Protein AF-A0A936BXT1-F1 (afdb_monomer_lite)

Foldseek 3Di:
DPPPPPQDPVNVVVVVVVVVVVVVVVLVVVCVVVVDPDDDCVVPVVVVVVVVVVVVVVVVVVVVVVVVVVVVVVVVVVVVVVVVVVVVVVVVVVVVVVVVVVVVPDPPPPPPPVPPPPPPPVVVVVVPPPVDDPPDPPPDDDD

pLDDT: mean 80.23, std 18.7, range [43.59, 97.88]

Radius of gyration: 58.82 Å; chains: 1; bounding box: 149×27×146 Å

Sequence (143 aa):
MASNITLSAGVRANLLSLQNTAEMMSSVQQRLSTGKKVNSAVDNPVNFFTAAGLQARSGDLSTLLDSVSNSVQTIAAADKGISAITKLIESAKSTAKQAQTATEGTIAYAGSVTGGAIADDAAVAALTGNPDDPGRLGRRANG

Secondary structure (DSSP, 8-state):
--------HHHHHHHHHHHHHHHHHHHHHHHHHH--S--STTT-HHHHHHHHHHHHHHHHHHHHHHHHHHHHHHHHHHHHHHHHHHHHHHHHHHHHHHHHHHHHS-------------S-TTSSTTT---TT-TTSSS-SS--

Structure (mmCIF, N/CA/C/O backbone):
data_AF-A0A936BXT1-F1
#
_entry.id   AF-A0A936BXT1-F1
#
loop_
_atom_site.group_PDB
_atom_site.id
_atom_site.type_symbol
_atom_site.label_atom_id
_atom_site.label_alt_id
_atom_site.label_comp_id
_atom_site.label_asym_id
_atom_site.label_entity_id
_atom_site.label_seq_id
_atom_site.pdbx_PDB_ins_code
_atom_site.Cartn_x
_atom_site.Cartn_y
_atom_site.Cartn_z
_atom_site.occupancy
_atom_site.B_iso_or_equiv
_atom_site.auth_seq_id
_atom_site.auth_comp_id
_atom_site.auth_asym_id
_atom_site.auth_atom_id
_atom_site.pdbx_PDB_model_num
ATOM 1 N N . MET A 1 1 ? -58.030 -11.360 33.803 1.00 43.59 1 MET A N 1
ATOM 2 C CA . MET A 1 1 ? -57.170 -11.585 34.981 1.00 43.59 1 MET A CA 1
ATOM 3 C C . MET A 1 1 ? -55.724 -11.407 34.559 1.00 43.59 1 MET A C 1
ATOM 5 O O . MET A 1 1 ? -55.073 -12.365 34.174 1.00 43.59 1 MET A O 1
ATOM 9 N N . ALA A 1 2 ? -55.261 -10.158 34.525 1.00 47.69 2 ALA A N 1
ATOM 10 C CA . ALA A 1 2 ? -53.839 -9.870 34.427 1.00 47.69 2 ALA A CA 1
ATOM 11 C C . ALA A 1 2 ? -53.324 -9.924 35.861 1.00 47.69 2 ALA A C 1
ATOM 13 O O . ALA A 1 2 ? -53.661 -9.062 36.671 1.00 47.69 2 ALA A O 1
ATOM 14 N N . SER A 1 3 ? -52.621 -10.998 36.208 1.00 49.38 3 SER A N 1
ATOM 15 C CA . SER A 1 3 ? -51.902 -11.082 37.470 1.00 49.38 3 SER A CA 1
ATOM 16 C C . SER A 1 3 ? -50.965 -9.883 37.513 1.00 49.38 3 SER A C 1
ATOM 18 O O . SER A 1 3 ? -49.991 -9.840 36.765 1.00 49.38 3 SER A O 1
ATOM 20 N N . ASN A 1 4 ? -51.294 -8.880 38.329 1.00 52.97 4 ASN A N 1
ATOM 21 C CA . ASN A 1 4 ? -50.366 -7.819 38.675 1.00 52.97 4 ASN A CA 1
ATOM 22 C C . ASN A 1 4 ? -49.182 -8.518 39.327 1.00 52.97 4 ASN A C 1
ATOM 24 O O . ASN A 1 4 ? -49.231 -8.881 40.500 1.00 52.97 4 ASN A O 1
ATOM 28 N N . ILE A 1 5 ? -48.148 -8.783 38.534 1.00 60.09 5 ILE A N 1
ATOM 29 C CA . ILE A 1 5 ? -46.863 -9.243 39.021 1.00 60.09 5 ILE A CA 1
ATOM 30 C C . ILE A 1 5 ? -46.306 -8.059 39.818 1.00 60.09 5 ILE A C 1
ATOM 32 O O . ILE A 1 5 ? -45.563 -7.217 39.315 1.00 60.09 5 ILE A O 1
ATOM 36 N N . THR A 1 6 ? -46.723 -7.942 41.075 1.00 60.78 6 THR A N 1
ATOM 37 C CA . THR A 1 6 ? -46.143 -7.026 42.048 1.00 60.78 6 THR A CA 1
ATOM 38 C C . THR A 1 6 ? -44.809 -7.620 42.453 1.00 60.78 6 THR A C 1
ATOM 40 O O . THR A 1 6 ? -44.675 -8.245 43.505 1.00 60.78 6 THR A O 1
ATOM 43 N N . LEU A 1 7 ? -43.811 -7.477 41.577 1.00 64.62 7 LEU A N 1
ATOM 44 C CA . LEU A 1 7 ? -42.435 -7.773 41.933 1.00 64.62 7 LEU A CA 1
ATOM 45 C C . LEU A 1 7 ? -42.092 -6.900 43.145 1.00 64.62 7 LEU A C 1
ATOM 47 O O . LEU A 1 7 ? -42.061 -5.662 43.043 1.00 64.62 7 LEU A O 1
ATOM 51 N N . SER A 1 8 ? -41.845 -7.563 44.279 1.00 80.62 8 SER A N 1
ATOM 52 C CA . SER A 1 8 ? -41.260 -6.953 45.472 1.00 80.62 8 SER A CA 1
ATOM 53 C C . SER A 1 8 ? -40.102 -6.048 45.046 1.00 80.62 8 SER A C 1
ATOM 55 O O . SER A 1 8 ? -39.342 -6.396 44.137 1.00 80.62 8 SER A O 1
ATOM 57 N N . ALA A 1 9 ? -39.980 -4.869 45.662 1.00 78.69 9 ALA A N 1
ATOM 58 C CA . ALA A 1 9 ? -38.970 -3.877 45.292 1.00 78.69 9 ALA A CA 1
ATOM 59 C C . ALA A 1 9 ? -37.551 -4.485 45.216 1.00 78.69 9 ALA A C 1
ATOM 61 O O . ALA A 1 9 ? -36.790 -4.156 44.307 1.00 78.69 9 ALA A O 1
ATOM 62 N N . GLY A 1 10 ? -37.241 -5.458 46.085 1.00 81.62 10 GLY A N 1
ATOM 63 C CA . GLY A 1 10 ? -35.971 -6.192 46.067 1.00 81.62 10 GLY A CA 1
ATOM 64 C C . GLY A 1 10 ? -35.787 -7.131 44.866 1.00 81.62 10 GLY A C 1
ATOM 65 O O . GLY A 1 10 ? -34.674 -7.278 44.368 1.00 81.62 10 GLY A O 1
ATOM 66 N N . VAL A 1 11 ? -36.856 -7.736 44.340 1.00 86.62 11 VAL A N 1
ATOM 67 C CA . VAL A 1 11 ? -36.775 -8.610 43.153 1.00 86.62 11 VAL A CA 1
ATOM 68 C C . VAL A 1 11 ? -36.561 -7.777 41.888 1.00 86.62 11 VAL A C 1
ATOM 70 O O . VAL A 1 11 ? -35.758 -8.158 41.043 1.00 86.62 11 VAL A O 1
ATOM 73 N N . ARG A 1 12 ? -37.195 -6.599 41.779 1.00 90.00 12 ARG A N 1
ATOM 74 C CA . ARG A 1 12 ? -36.964 -5.653 40.666 1.00 90.00 12 ARG A CA 1
ATOM 75 C C . ARG A 1 12 ? -35.534 -5.121 40.642 1.00 90.00 12 ARG A C 1
ATOM 77 O O . ARG A 1 12 ? -34.942 -5.057 39.572 1.00 90.00 12 ARG A O 1
ATOM 84 N N . ALA A 1 13 ? -34.981 -4.778 41.805 1.00 88.81 13 ALA A N 1
ATOM 85 C CA . ALA A 1 13 ? -33.595 -4.328 41.916 1.00 88.81 13 ALA A CA 1
ATOM 86 C C . ALA A 1 13 ? -32.604 -5.413 41.459 1.00 88.81 13 ALA A C 1
ATOM 88 O O . ALA A 1 13 ? -31.685 -5.131 40.691 1.00 88.81 13 ALA A O 1
ATOM 89 N N . ASN A 1 14 ? -32.838 -6.668 41.855 1.00 88.94 14 ASN A N 1
ATOM 90 C CA . ASN A 1 14 ? -32.037 -7.799 41.386 1.00 88.94 14 ASN A CA 1
ATOM 91 C C . ASN A 1 14 ? -32.183 -8.029 39.875 1.00 88.94 14 ASN A C 1
ATOM 93 O O . ASN A 1 14 ? -31.185 -8.210 39.184 1.00 88.94 14 ASN A O 1
ATOM 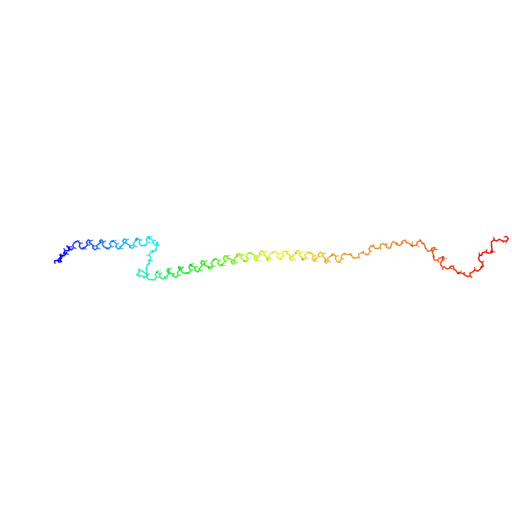97 N N . LEU A 1 15 ? -33.402 -7.963 39.335 1.00 92.50 15 LEU A N 1
ATOM 98 C CA . LEU A 1 15 ? -33.638 -8.124 37.898 1.00 92.50 15 LEU A CA 1
ATOM 99 C C . LEU A 1 15 ? -33.019 -7.000 37.063 1.00 92.50 15 LEU A C 1
ATOM 101 O O . LEU A 1 15 ? -32.533 -7.266 35.968 1.00 92.50 15 LEU A O 1
ATOM 105 N N . LEU A 1 16 ? -33.020 -5.762 37.562 1.00 92.88 16 LEU A N 1
ATOM 106 C CA . LEU A 1 16 ? -32.340 -4.640 36.913 1.00 92.88 16 LEU A CA 1
ATOM 107 C C . LEU A 1 16 ? -30.821 -4.857 36.902 1.00 92.88 16 LEU A C 1
ATOM 109 O O . LEU A 1 16 ? -30.177 -4.648 35.880 1.00 92.88 16 LEU A O 1
ATOM 113 N N . SER A 1 17 ? -30.255 -5.349 38.008 1.00 94.12 17 SER A N 1
ATOM 114 C CA . SER A 1 17 ? -28.832 -5.701 38.086 1.00 94.12 17 SER A CA 1
ATOM 115 C C . SER A 1 17 ? -28.453 -6.817 37.102 1.00 94.12 17 SER A C 1
ATOM 117 O O . SER A 1 17 ? -27.448 -6.715 36.395 1.00 94.12 17 SER A O 1
ATOM 119 N N . LEU A 1 18 ? -29.286 -7.858 36.994 1.00 95.06 18 LEU A N 1
ATOM 120 C CA . LEU A 1 18 ? -29.079 -8.950 36.038 1.00 95.06 18 LEU A CA 1
ATOM 121 C C . LEU A 1 18 ? -29.207 -8.483 34.584 1.00 95.06 18 LEU A C 1
ATOM 123 O O . LEU A 1 18 ? -28.409 -8.902 33.751 1.00 95.06 18 LEU A O 1
ATOM 127 N N . GLN A 1 19 ? -30.154 -7.592 34.281 1.00 94.25 19 GLN A N 1
ATOM 128 C CA . GLN A 1 19 ? -30.289 -6.994 32.947 1.00 94.25 19 GLN A CA 1
ATOM 129 C C . GLN A 1 19 ? -29.062 -6.152 32.583 1.00 94.25 19 GLN A C 1
ATOM 131 O O . GLN A 1 19 ? -28.450 -6.399 31.547 1.00 94.25 19 GLN A O 1
ATOM 136 N N . ASN A 1 20 ? -28.618 -5.265 33.478 1.00 95.50 20 ASN A N 1
ATOM 137 C CA . ASN A 1 20 ? -27.392 -4.486 33.279 1.00 95.50 20 ASN A CA 1
ATOM 138 C C . ASN A 1 20 ? -26.168 -5.399 33.080 1.00 95.50 20 ASN A C 1
ATOM 140 O O . ASN A 1 20 ? -25.307 -5.133 32.244 1.00 95.50 20 ASN A O 1
ATOM 144 N N . THR A 1 21 ? -26.091 -6.506 33.826 1.00 95.31 21 THR A N 1
ATOM 145 C CA . THR A 1 21 ? -25.015 -7.499 33.677 1.00 95.31 21 THR A CA 1
ATOM 146 C C . THR A 1 21 ? -25.075 -8.202 32.322 1.00 95.31 21 THR A C 1
ATOM 148 O O . THR A 1 21 ? -24.040 -8.362 31.677 1.00 95.31 21 THR A O 1
ATOM 151 N N . ALA A 1 22 ? -26.266 -8.582 31.855 1.00 94.88 22 ALA A N 1
ATOM 152 C CA . ALA A 1 22 ? -26.453 -9.195 30.543 1.00 94.88 22 ALA A CA 1
ATOM 153 C C . ALA A 1 22 ? -26.066 -8.238 29.399 1.00 94.88 22 ALA A C 1
ATOM 155 O O . ALA A 1 22 ? -25.397 -8.655 28.451 1.00 94.88 22 ALA A O 1
ATOM 156 N N . GLU A 1 23 ? -26.407 -6.951 29.508 1.00 94.31 23 GLU A N 1
ATOM 157 C CA . GLU A 1 23 ? -26.007 -5.914 28.549 1.00 94.31 23 GLU A CA 1
ATOM 158 C C . GLU A 1 23 ? -24.486 -5.705 28.529 1.00 94.31 23 GLU A C 1
ATOM 160 O O . GLU A 1 23 ? -23.869 -5.708 27.458 1.00 94.31 23 GLU A O 1
ATOM 165 N N . MET A 1 24 ? -23.851 -5.610 29.705 1.00 93.25 24 MET A N 1
ATOM 166 C CA . MET A 1 24 ? -22.389 -5.537 29.810 1.00 93.25 24 MET A CA 1
ATOM 167 C C . MET A 1 24 ? -21.719 -6.771 29.199 1.00 93.25 24 MET A C 1
ATOM 169 O O . MET A 1 24 ? -20.752 -6.642 28.446 1.00 93.25 24 MET A O 1
ATOM 173 N N . MET A 1 25 ? -22.251 -7.966 29.467 1.00 95.19 25 MET A N 1
ATOM 174 C CA . MET A 1 25 ? -21.733 -9.216 28.914 1.00 95.19 25 MET A CA 1
ATOM 175 C C . MET A 1 25 ? -21.873 -9.265 27.387 1.00 95.19 25 MET A C 1
ATOM 177 O O . MET A 1 25 ? -20.960 -9.732 26.706 1.00 95.19 25 MET A O 1
ATOM 181 N N . SER A 1 26 ? -22.980 -8.766 26.835 1.00 93.44 26 SER A N 1
ATOM 182 C CA . SER A 1 26 ? -23.184 -8.641 25.385 1.00 93.44 26 SER A CA 1
ATOM 183 C C . SER A 1 26 ? -22.158 -7.691 24.752 1.00 93.44 26 SER A C 1
ATOM 185 O O . SER A 1 26 ? -21.499 -8.043 23.773 1.00 93.44 26 SER A O 1
ATOM 187 N N . SER A 1 27 ? -21.919 -6.528 25.370 1.00 91.12 27 SER A N 1
ATOM 188 C CA . SER A 1 27 ? -20.912 -5.564 24.900 1.00 91.12 27 SER A CA 1
ATOM 189 C C . SER A 1 27 ? -19.491 -6.140 24.927 1.00 91.12 27 SER A C 1
ATOM 191 O O . SER A 1 27 ? -18.733 -5.984 23.966 1.00 91.12 27 SER A O 1
ATOM 193 N N . VAL A 1 28 ? -19.123 -6.855 25.996 1.00 92.25 28 VAL A N 1
ATOM 194 C CA . VAL A 1 28 ? -17.804 -7.499 26.109 1.00 92.25 28 VAL A CA 1
ATOM 195 C C . VAL A 1 28 ? -17.630 -8.593 25.058 1.00 92.25 28 VAL A C 1
ATOM 197 O O . VAL A 1 28 ? -16.596 -8.615 24.392 1.00 92.25 28 VAL A O 1
ATOM 200 N N . GLN A 1 29 ? -18.632 -9.453 24.851 1.00 93.44 29 GLN A N 1
ATOM 201 C CA . GLN A 1 29 ? -18.599 -10.468 23.790 1.00 93.44 29 GLN A CA 1
ATOM 202 C C . GLN A 1 29 ? -18.428 -9.829 22.410 1.00 93.44 29 GLN A C 1
ATOM 204 O O . GLN A 1 29 ? -17.597 -10.272 21.618 1.00 93.44 29 GLN A O 1
ATOM 209 N N . GLN A 1 30 ? -19.147 -8.738 22.150 1.00 92.50 30 GLN A N 1
ATOM 210 C CA . GLN A 1 30 ? -19.069 -8.014 20.889 1.00 92.50 30 GLN A CA 1
ATOM 211 C C . GLN A 1 30 ? -17.682 -7.381 20.668 1.00 92.50 30 GLN A C 1
ATOM 213 O O . GLN A 1 30 ? -17.158 -7.420 19.554 1.00 92.50 30 GLN A O 1
ATOM 218 N N . ARG A 1 31 ? -17.057 -6.832 21.718 1.00 91.62 31 ARG A N 1
ATOM 219 C CA . ARG A 1 31 ? -15.679 -6.307 21.661 1.00 91.62 31 ARG A CA 1
ATOM 220 C C . ARG A 1 31 ? -14.639 -7.410 21.495 1.00 91.62 31 ARG A C 1
ATOM 222 O O . ARG A 1 31 ? -13.672 -7.213 20.766 1.00 91.62 31 ARG A O 1
ATOM 229 N N . LEU A 1 32 ? -14.828 -8.558 22.145 1.00 93.81 32 LEU A N 1
ATOM 230 C CA . LEU A 1 32 ? -13.922 -9.700 22.025 1.00 93.81 32 LEU A CA 1
ATOM 231 C C . LEU A 1 32 ? -13.991 -10.316 20.623 1.00 93.81 32 LEU A C 1
ATOM 233 O O . LEU A 1 32 ? -12.956 -10.610 20.036 1.00 93.81 32 LEU A O 1
ATOM 237 N N . SER A 1 33 ? -15.196 -10.441 20.061 1.00 94.44 33 SER A N 1
ATOM 238 C CA . SER A 1 33 ? -15.399 -10.995 18.721 1.00 94.44 33 SER A CA 1
ATOM 239 C C . SER A 1 33 ? -14.804 -10.123 17.617 1.00 94.44 33 SER A C 1
ATOM 241 O O . SER A 1 33 ? -14.360 -10.664 16.608 1.00 94.44 33 SER A O 1
ATOM 243 N N . THR A 1 34 ? -14.815 -8.794 17.762 1.00 89.75 34 THR A N 1
ATOM 244 C CA . THR A 1 34 ? -14.268 -7.895 16.730 1.00 89.75 34 THR A CA 1
ATOM 245 C C . THR A 1 34 ? -12.854 -7.412 17.024 1.00 89.75 34 THR A C 1
ATOM 247 O O . THR A 1 34 ? -12.229 -6.815 16.149 1.00 89.75 34 THR A O 1
ATOM 250 N N . GLY A 1 35 ? -12.360 -7.602 18.250 1.00 90.06 35 GLY A N 1
ATOM 251 C CA . GLY A 1 35 ? -11.100 -7.032 18.729 1.00 90.06 35 GLY A CA 1
ATOM 252 C C . GLY A 1 35 ? -11.096 -5.498 18.804 1.00 90.06 35 GLY A C 1
ATOM 253 O O . GLY A 1 35 ? -10.055 -4.897 19.066 1.00 90.06 35 GLY A O 1
ATOM 254 N N . LYS A 1 36 ? -12.236 -4.833 18.565 1.00 87.88 36 LYS A N 1
ATOM 255 C CA . LYS A 1 36 ? -12.336 -3.370 18.514 1.00 87.88 36 LYS A CA 1
ATOM 256 C C . LYS A 1 36 ? -12.931 -2.833 19.805 1.00 87.88 36 LYS A C 1
ATOM 258 O O . LYS A 1 36 ? -14.005 -3.242 20.237 1.00 87.88 36 LYS A O 1
ATOM 263 N N . LYS A 1 37 ? -12.271 -1.825 20.381 1.00 85.06 37 LYS A N 1
ATOM 264 C CA . LYS A 1 37 ? -12.783 -1.088 21.547 1.00 85.06 37 LYS A CA 1
ATOM 265 C C . LYS A 1 37 ? -14.081 -0.325 21.236 1.00 85.06 37 LYS A C 1
ATOM 267 O O . LYS A 1 37 ? -14.938 -0.211 22.107 1.00 85.06 37 LYS A O 1
ATOM 272 N N . VAL A 1 38 ? -14.215 0.194 20.014 1.00 87.06 38 VAL A N 1
ATOM 273 C CA . VAL A 1 38 ? -15.389 0.938 19.531 1.00 87.06 38 VAL A CA 1
ATOM 274 C C . VAL A 1 38 ? -15.905 0.235 18.285 1.00 87.06 38 VAL A C 1
ATOM 276 O O . VAL A 1 38 ? -15.198 0.169 17.281 1.00 87.06 38 VAL A O 1
ATOM 279 N N . ASN A 1 39 ? -17.116 -0.309 18.363 1.00 83.44 39 ASN A N 1
ATOM 280 C CA . ASN A 1 39 ? -17.705 -1.086 17.271 1.00 83.44 39 ASN A CA 1
ATOM 281 C C . ASN A 1 39 ? -18.809 -0.342 16.523 1.00 83.44 39 ASN A C 1
ATOM 283 O O . ASN A 1 39 ? -19.118 -0.706 15.393 1.00 83.44 39 ASN A O 1
ATOM 287 N N . SER A 1 40 ? -19.401 0.681 17.141 1.00 85.94 40 SER A N 1
ATOM 288 C CA . SER A 1 40 ? -20.470 1.473 16.546 1.00 85.94 40 SER A CA 1
ATOM 289 C C . SER A 1 40 ? -20.171 2.965 16.662 1.00 85.94 40 SER A C 1
ATOM 291 O O . SER A 1 40 ? -19.482 3.414 17.582 1.00 85.94 40 SER A O 1
ATOM 293 N N . ALA A 1 41 ? -20.739 3.743 15.742 1.00 84.81 41 ALA A N 1
ATOM 294 C CA . ALA A 1 41 ? -20.708 5.201 15.810 1.00 84.81 41 ALA A CA 1
ATOM 295 C C . ALA A 1 41 ? -21.478 5.756 17.025 1.00 84.81 41 ALA A C 1
ATOM 297 O O . ALA A 1 41 ? -21.238 6.891 17.423 1.00 84.81 41 ALA A O 1
ATOM 298 N N . VAL A 1 42 ? -22.377 4.961 17.619 1.00 85.12 42 VAL A N 1
ATOM 299 C CA . VAL A 1 42 ? -23.177 5.3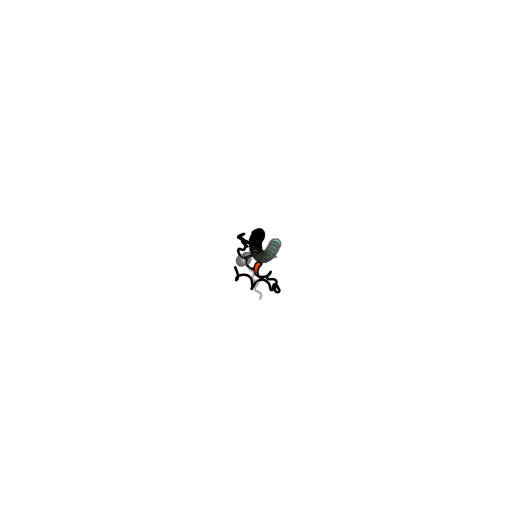54 18.789 1.00 85.12 42 VAL A CA 1
ATOM 300 C C . VAL A 1 42 ? -22.350 5.291 20.078 1.00 85.12 42 VAL A C 1
ATOM 302 O O . VAL A 1 42 ? -22.526 6.142 20.942 1.00 85.12 42 VAL A O 1
ATOM 305 N N . ASP A 1 43 ? -21.401 4.354 20.189 1.00 85.88 43 ASP A N 1
ATOM 306 C CA . ASP A 1 43 ? -20.532 4.242 21.373 1.00 85.88 43 ASP A CA 1
ATOM 307 C C . ASP A 1 43 ? -19.517 5.390 21.459 1.00 85.88 43 ASP A C 1
ATOM 309 O O . ASP A 1 43 ? -19.246 5.924 22.535 1.00 85.88 43 ASP A O 1
ATOM 313 N N . ASN A 1 44 ? -18.895 5.742 20.328 1.00 87.69 44 ASN A N 1
ATOM 314 C CA . ASN A 1 44 ? -17.964 6.864 20.244 1.00 87.69 44 ASN A CA 1
ATOM 315 C C . ASN A 1 44 ? -17.784 7.310 18.780 1.00 87.69 44 ASN A C 1
ATOM 317 O O . ASN A 1 44 ? -16.980 6.709 18.057 1.00 87.69 44 ASN A O 1
ATOM 321 N N . PRO A 1 45 ? -18.482 8.367 18.328 1.00 90.69 45 PRO A N 1
ATOM 322 C CA . PRO A 1 45 ? -18.462 8.764 16.923 1.00 90.69 45 PRO A CA 1
ATOM 323 C C . PRO A 1 45 ? -17.074 9.235 16.475 1.00 90.69 45 PRO A C 1
ATOM 325 O O . PRO A 1 45 ? -16.610 8.840 15.408 1.00 90.69 45 PRO A O 1
ATOM 328 N N . VAL A 1 46 ? -16.367 10.012 17.304 1.00 93.38 46 VAL A N 1
ATOM 329 C CA . VAL A 1 46 ? -15.033 10.545 16.970 1.00 93.38 46 VAL A CA 1
ATOM 330 C C . VAL A 1 46 ? -14.049 9.410 16.694 1.00 93.38 46 VAL A C 1
ATOM 332 O O . VAL A 1 46 ? -13.388 9.394 15.653 1.00 93.38 46 VAL A O 1
ATOM 335 N N . ASN A 1 47 ? -13.986 8.426 17.591 1.00 91.75 47 ASN A N 1
ATOM 336 C CA . ASN A 1 47 ? -13.070 7.299 17.449 1.00 91.75 47 ASN A CA 1
ATOM 337 C C . ASN A 1 47 ? -13.479 6.366 16.305 1.00 91.75 47 ASN A C 1
ATOM 339 O O . ASN A 1 47 ? -12.607 5.882 15.586 1.00 91.75 47 ASN A O 1
ATOM 343 N N . PHE A 1 48 ? -14.781 6.128 16.114 1.00 93.81 48 PHE A N 1
ATOM 344 C CA . PHE A 1 48 ? -15.274 5.264 15.043 1.00 93.81 48 PHE A CA 1
ATOM 345 C C . PHE A 1 48 ? -14.944 5.831 13.656 1.00 93.81 48 PHE A C 1
ATOM 347 O O . PHE A 1 48 ? -14.360 5.128 12.832 1.00 93.81 48 PHE A O 1
ATOM 354 N N . PHE A 1 49 ? -15.245 7.110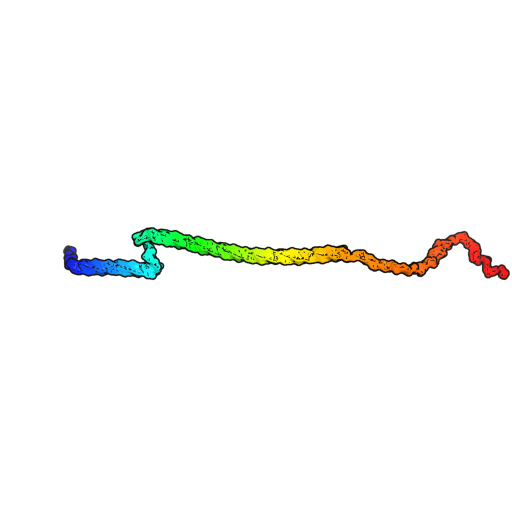 13.405 1.00 93.50 49 PHE A N 1
ATOM 355 C CA . PHE A 1 49 ? -14.979 7.729 12.102 1.00 93.50 49 PHE A CA 1
ATOM 356 C C . PHE A 1 49 ? -13.488 7.968 11.852 1.00 93.50 49 PHE A C 1
ATOM 358 O O . PHE A 1 49 ? -13.028 7.775 10.728 1.00 93.50 49 PHE A O 1
ATOM 365 N N . THR A 1 50 ? -12.710 8.299 12.889 1.00 94.19 50 THR A N 1
ATOM 366 C CA . THR A 1 50 ? -11.245 8.388 12.762 1.00 94.19 50 THR A CA 1
ATOM 367 C C . THR A 1 50 ? -10.660 7.033 12.366 1.00 94.19 50 THR A C 1
ATOM 369 O O . THR A 1 50 ? -9.920 6.945 11.388 1.00 94.19 50 THR A O 1
ATOM 372 N N . ALA A 1 51 ? -11.037 5.956 13.062 1.00 92.38 51 ALA A N 1
ATOM 373 C CA . ALA A 1 51 ? -10.581 4.609 12.731 1.00 92.38 51 ALA A CA 1
ATOM 374 C C . ALA A 1 51 ? -11.026 4.171 11.325 1.00 92.38 51 ALA A C 1
ATOM 376 O O . ALA A 1 51 ? -10.234 3.573 10.599 1.00 92.38 51 ALA A O 1
ATOM 377 N N . ALA A 1 52 ? -12.254 4.501 10.911 1.00 92.12 52 ALA A N 1
ATOM 378 C CA . ALA A 1 52 ? -12.744 4.222 9.561 1.00 92.12 52 ALA A CA 1
ATOM 379 C C . ALA A 1 52 ? -11.921 4.949 8.482 1.00 92.12 52 ALA A C 1
ATOM 381 O O . ALA A 1 52 ? -11.538 4.335 7.486 1.00 92.12 52 ALA A O 1
ATOM 382 N N . GLY A 1 53 ? -11.584 6.224 8.703 1.00 94.44 53 GLY A N 1
ATOM 383 C CA . GLY A 1 53 ? -10.713 6.987 7.805 1.00 94.44 53 GLY A CA 1
ATOM 384 C C . GLY A 1 53 ? -9.294 6.415 7.728 1.00 94.44 53 GLY A C 1
ATOM 385 O O . GLY A 1 53 ? -8.735 6.284 6.639 1.00 94.44 53 GLY A O 1
ATOM 386 N N . LEU A 1 54 ? -8.722 6.006 8.867 1.00 94.75 54 LEU A N 1
ATOM 387 C CA . LEU A 1 54 ? -7.417 5.337 8.901 1.00 94.75 54 LEU A CA 1
ATOM 388 C C . LEU A 1 54 ? -7.447 3.984 8.171 1.00 94.75 54 LEU A C 1
ATOM 390 O O . LEU A 1 54 ? -6.493 3.662 7.467 1.00 94.75 54 LEU A O 1
ATOM 394 N N . GLN A 1 55 ? -8.532 3.215 8.296 1.00 93.38 55 GLN A N 1
ATOM 395 C CA . GLN A 1 55 ? -8.690 1.934 7.605 1.00 93.38 55 GLN A CA 1
ATOM 396 C C . GLN A 1 55 ? -8.749 2.111 6.082 1.00 93.38 55 GLN A C 1
ATOM 398 O O . GLN A 1 55 ? -8.089 1.361 5.364 1.00 93.38 55 GLN A O 1
ATOM 403 N N . ALA A 1 56 ? -9.495 3.109 5.596 1.00 96.38 56 ALA A N 1
ATOM 404 C CA . ALA A 1 56 ? -9.548 3.442 4.172 1.00 96.38 56 ALA A CA 1
ATOM 405 C C . ALA A 1 56 ? -8.155 3.817 3.648 1.00 96.38 56 ALA A C 1
ATOM 407 O O . ALA A 1 56 ? -7.653 3.189 2.718 1.00 96.38 56 ALA A O 1
ATOM 408 N N . ARG A 1 57 ? -7.468 4.732 4.345 1.00 96.94 57 ARG A N 1
ATOM 409 C CA . ARG A 1 57 ? -6.098 5.126 3.997 1.00 96.94 57 ARG A CA 1
ATOM 410 C C . ARG A 1 57 ? -5.130 3.945 4.005 1.00 96.94 57 ARG A C 1
ATOM 412 O O . ARG A 1 57 ? -4.249 3.880 3.159 1.00 96.94 57 ARG A O 1
ATOM 419 N N . SER A 1 58 ? -5.260 3.021 4.955 1.00 97.31 58 SER A N 1
ATOM 420 C CA . SER A 1 58 ? -4.429 1.816 4.983 1.00 97.31 58 SER A CA 1
ATOM 421 C C . SER A 1 58 ? -4.645 0.946 3.741 1.00 97.31 58 SER A C 1
ATOM 423 O O . SER A 1 58 ? -3.675 0.391 3.229 1.00 97.31 58 SER A O 1
ATOM 425 N N . GLY A 1 59 ? -5.883 0.830 3.252 1.00 97.31 59 GLY A N 1
ATOM 426 C CA . GLY A 1 59 ? -6.190 0.128 2.002 1.00 97.31 59 GLY A CA 1
ATOM 427 C C . GLY A 1 59 ? -5.571 0.819 0.784 1.00 97.31 59 GLY A C 1
ATOM 428 O O . GLY A 1 59 ? -4.921 0.165 -0.036 1.00 97.31 59 GLY A O 1
ATOM 429 N N . ASP A 1 60 ? -5.681 2.147 0.720 1.00 97.50 60 ASP A N 1
ATOM 430 C CA . ASP A 1 60 ? -5.060 2.948 -0.341 1.00 97.50 60 ASP A CA 1
ATOM 431 C C . ASP A 1 60 ? -3.531 2.799 -0.330 1.00 97.50 60 ASP A C 1
ATOM 433 O O . ASP A 1 60 ? -2.910 2.598 -1.373 1.00 97.50 60 ASP A O 1
ATOM 437 N N . LEU A 1 61 ? -2.914 2.834 0.857 1.00 97.75 61 LEU A N 1
ATOM 438 C CA . LEU A 1 61 ? -1.473 2.642 1.018 1.00 97.75 61 LEU A CA 1
ATOM 439 C C . LEU A 1 61 ? -1.019 1.233 0.623 1.00 97.75 61 LEU A C 1
ATOM 441 O O . LEU A 1 61 ? 0.066 1.106 0.066 1.00 97.75 61 LEU A O 1
ATOM 445 N N . SER A 1 62 ? -1.825 0.194 0.864 1.00 97.69 62 SER A N 1
ATOM 446 C CA . SER A 1 62 ? -1.526 -1.165 0.385 1.00 97.69 62 SER A CA 1
ATOM 447 C C . SER A 1 62 ? -1.483 -1.209 -1.142 1.00 97.69 62 SER A C 1
ATOM 449 O O . SER A 1 62 ? -0.520 -1.696 -1.724 1.00 97.69 62 SER A O 1
ATOM 451 N N . THR A 1 63 ? -2.485 -0.615 -1.792 1.00 97.81 63 THR A N 1
ATOM 452 C CA . THR A 1 63 ? -2.567 -0.551 -3.261 1.00 97.81 63 THR A CA 1
ATOM 453 C C . THR A 1 63 ? -1.412 0.263 -3.859 1.00 97.81 63 THR A C 1
ATOM 455 O O . THR A 1 63 ? -0.825 -0.097 -4.886 1.00 97.81 63 THR A O 1
ATOM 458 N N . LEU A 1 64 ? -1.048 1.366 -3.199 1.00 97.31 64 LEU A N 1
ATOM 459 C CA . LEU A 1 64 ? 0.116 2.167 -3.564 1.00 97.31 64 LEU A CA 1
ATOM 460 C C . LEU A 1 64 ? 1.413 1.369 -3.401 1.00 97.31 64 LEU A C 1
ATOM 462 O O . LEU A 1 64 ? 2.259 1.424 -4.287 1.00 97.31 64 LEU A O 1
ATOM 466 N N . LEU A 1 65 ? 1.575 0.630 -2.302 1.00 97.69 65 LEU A N 1
ATOM 467 C CA . LEU A 1 65 ? 2.767 -0.176 -2.042 1.00 97.69 65 LEU A CA 1
ATOM 468 C C . LEU A 1 65 ? 2.973 -1.240 -3.125 1.00 97.69 65 LEU A C 1
ATOM 470 O O . LEU A 1 65 ? 4.098 -1.410 -3.593 1.00 97.69 65 LEU A O 1
ATOM 474 N N . ASP A 1 66 ? 1.902 -1.886 -3.582 1.00 97.12 66 ASP A N 1
ATOM 475 C CA . ASP A 1 66 ? 1.967 -2.845 -4.689 1.00 97.12 66 ASP A CA 1
ATOM 476 C C . ASP A 1 66 ? 2.405 -2.165 -5.994 1.00 97.12 66 ASP A C 1
ATOM 478 O O . ASP A 1 66 ? 3.293 -2.643 -6.704 1.00 97.12 66 ASP A O 1
ATOM 482 N N . SER A 1 67 ? 1.846 -0.987 -6.279 1.00 97.25 67 SER A N 1
ATOM 483 C CA . SER A 1 67 ? 2.223 -0.185 -7.450 1.00 97.25 67 SER A CA 1
ATOM 484 C C . SER A 1 67 ? 3.687 0.270 -7.391 1.00 97.25 67 SER A C 1
ATOM 486 O O . SER A 1 67 ? 4.412 0.207 -8.389 1.00 97.25 67 SER A O 1
ATOM 488 N N . VAL A 1 68 ? 4.155 0.688 -6.214 1.00 97.38 68 VAL A N 1
ATOM 489 C CA . VAL A 1 68 ? 5.555 1.054 -5.961 1.00 97.38 68 VAL A CA 1
ATOM 490 C C . VAL A 1 68 ? 6.467 -0.161 -6.106 1.00 97.38 68 VAL A C 1
ATOM 492 O O . VAL A 1 68 ? 7.509 -0.045 -6.744 1.00 97.38 68 VAL A O 1
ATOM 495 N N . SER A 1 69 ? 6.076 -1.331 -5.601 1.00 97.19 69 SER A N 1
ATOM 496 C CA . SER A 1 69 ? 6.835 -2.579 -5.757 1.00 97.19 69 SER A CA 1
ATOM 497 C C . SER A 1 69 ? 7.028 -2.945 -7.233 1.00 97.19 69 SER A C 1
ATOM 499 O O . SER A 1 69 ? 8.148 -3.219 -7.673 1.00 97.19 69 SER A O 1
ATOM 501 N N . ASN A 1 70 ? 5.966 -2.848 -8.036 1.00 97.00 70 ASN A N 1
ATOM 502 C CA . ASN A 1 70 ? 6.039 -3.061 -9.485 1.00 97.00 70 ASN A CA 1
ATOM 503 C C . ASN A 1 70 ? 6.935 -2.018 -10.180 1.00 97.00 70 ASN A C 1
ATOM 505 O O . ASN A 1 70 ? 7.708 -2.340 -11.090 1.00 97.00 70 ASN A O 1
ATOM 509 N N . SER A 1 71 ? 6.878 -0.766 -9.723 1.00 97.31 71 SER A N 1
ATOM 510 C CA . SER A 1 71 ? 7.702 0.326 -10.252 1.00 97.31 71 SER A CA 1
ATOM 511 C C . SER A 1 71 ? 9.183 0.125 -9.920 1.00 97.31 71 SER A C 1
ATOM 513 O O . SER A 1 71 ? 10.037 0.305 -10.784 1.00 97.31 71 SER A O 1
ATOM 515 N N . VAL A 1 72 ? 9.502 -0.325 -8.704 1.00 97.81 72 VAL A N 1
ATOM 516 C CA . VAL A 1 72 ? 10.871 -0.655 -8.273 1.00 97.81 72 VAL A CA 1
ATOM 517 C C . VAL A 1 72 ? 11.448 -1.783 -9.123 1.00 97.81 72 VAL A C 1
ATOM 519 O O . VAL A 1 72 ? 12.585 -1.678 -9.576 1.00 97.81 72 VAL A O 1
ATOM 522 N N . GLN A 1 73 ? 10.671 -2.832 -9.402 1.00 97.44 73 GLN A N 1
ATOM 523 C CA . GLN A 1 73 ? 11.109 -3.918 -10.288 1.00 97.44 73 GLN A CA 1
ATOM 524 C C . GLN A 1 73 ? 11.383 -3.419 -11.713 1.00 97.44 73 GLN A C 1
ATOM 526 O O . GLN A 1 73 ? 12.399 -3.779 -12.310 1.00 97.44 73 GLN A O 1
ATOM 531 N N . THR A 1 74 ? 10.521 -2.544 -12.234 1.00 97.50 74 THR A N 1
ATOM 532 C CA . THR A 1 74 ? 10.704 -1.915 -13.551 1.00 97.50 74 THR A CA 1
ATOM 533 C C . THR A 1 74 ? 11.976 -1.068 -13.593 1.00 97.50 74 THR A C 1
ATOM 535 O O . THR A 1 74 ? 12.776 -1.198 -14.519 1.00 97.50 74 THR A O 1
ATOM 538 N N . ILE A 1 75 ? 12.212 -0.247 -12.566 1.00 97.62 75 ILE A N 1
ATOM 539 C CA . ILE A 1 75 ? 13.423 0.575 -12.449 1.00 97.62 75 ILE A CA 1
ATOM 540 C C . ILE A 1 75 ? 14.668 -0.309 -12.326 1.00 97.62 75 ILE A C 1
ATOM 542 O O . ILE A 1 75 ? 15.667 -0.038 -12.982 1.00 97.62 75 ILE A O 1
ATOM 546 N N . ALA A 1 76 ? 14.615 -1.398 -11.559 1.00 97.25 76 ALA A N 1
ATOM 547 C CA . ALA A 1 76 ? 15.732 -2.333 -11.439 1.00 97.25 76 ALA A CA 1
ATOM 548 C C . ALA A 1 76 ? 16.058 -3.033 -12.773 1.00 97.25 76 ALA A C 1
ATOM 550 O O . ALA A 1 76 ? 17.224 -3.277 -13.086 1.00 97.25 76 ALA A O 1
ATOM 551 N N . ALA A 1 77 ? 15.043 -3.358 -13.578 1.00 97.56 77 ALA A N 1
ATOM 552 C CA . ALA A 1 77 ? 15.248 -3.877 -14.928 1.00 97.56 77 ALA A CA 1
ATOM 553 C C . ALA A 1 77 ? 15.852 -2.812 -15.859 1.00 97.56 77 ALA A C 1
ATOM 555 O O . ALA A 1 77 ? 16.784 -3.111 -16.607 1.00 97.56 77 ALA A O 1
ATOM 556 N N . ALA A 1 78 ? 15.370 -1.569 -15.776 1.00 97.75 78 ALA A N 1
ATOM 557 C CA . ALA A 1 78 ? 15.914 -0.445 -16.531 1.00 97.75 78 ALA A CA 1
ATOM 558 C C . ALA A 1 78 ? 17.382 -0.163 -16.167 1.00 97.75 78 ALA A C 1
ATOM 560 O O . ALA A 1 78 ? 18.201 0.007 -17.066 1.00 97.75 78 ALA A O 1
ATOM 561 N N . ASP A 1 79 ? 17.741 -0.199 -14.883 1.00 97.31 79 ASP A N 1
ATOM 562 C CA . ASP A 1 79 ? 19.116 -0.031 -14.393 1.00 97.31 79 ASP A CA 1
ATOM 563 C C . ASP A 1 79 ? 20.073 -1.085 -14.977 1.00 97.31 79 ASP A C 1
ATOM 565 O O . ASP A 1 79 ? 21.136 -0.763 -15.522 1.00 97.31 79 ASP A O 1
ATOM 569 N N . LYS A 1 80 ? 19.649 -2.355 -14.979 1.00 97.38 80 LYS A N 1
ATOM 570 C CA . LYS A 1 80 ? 20.390 -3.440 -15.642 1.00 97.38 80 LYS A CA 1
ATOM 571 C C . LYS A 1 80 ? 20.520 -3.208 -17.148 1.00 97.38 80 LYS A C 1
ATOM 573 O O . LYS A 1 80 ? 21.595 -3.429 -17.706 1.00 97.38 80 LYS A O 1
ATOM 578 N N . GLY A 1 81 ? 19.446 -2.762 -17.799 1.00 97.06 81 GLY A N 1
ATOM 579 C CA . GLY A 1 81 ? 19.433 -2.436 -19.225 1.00 97.06 81 GLY A CA 1
ATOM 580 C C . GLY A 1 81 ? 20.415 -1.317 -19.578 1.00 97.06 81 GLY A C 1
ATOM 581 O O . GLY A 1 81 ? 21.234 -1.481 -20.481 1.00 97.06 81 GLY A O 1
ATOM 582 N N . ILE A 1 82 ? 20.399 -0.218 -18.821 1.00 97.44 82 ILE A N 1
ATOM 583 C CA . ILE A 1 82 ? 21.324 0.911 -18.994 1.00 97.44 82 ILE A CA 1
ATOM 584 C C . ILE A 1 82 ? 22.765 0.455 -18.762 1.00 97.44 82 ILE A C 1
ATOM 586 O O . ILE A 1 82 ? 23.639 0.751 -19.573 1.00 97.44 82 ILE A O 1
ATOM 590 N N . SER A 1 83 ? 23.019 -0.336 -17.719 1.00 97.62 83 SER A N 1
ATOM 591 C CA . SER A 1 83 ? 24.347 -0.900 -17.459 1.00 97.62 83 SER A CA 1
ATOM 592 C C . SER A 1 83 ? 24.863 -1.756 -18.623 1.00 97.62 83 SER A C 1
ATOM 594 O O . SER A 1 83 ? 26.040 -1.677 -18.982 1.00 97.62 83 SER A O 1
ATOM 596 N N . ALA A 1 84 ? 24.000 -2.571 -19.236 1.00 97.88 84 ALA A N 1
ATOM 597 C CA . ALA A 1 84 ? 24.355 -3.362 -20.413 1.00 97.88 84 ALA A CA 1
ATOM 598 C C . ALA A 1 84 ? 24.667 -2.474 -21.631 1.00 97.88 84 ALA A C 1
ATOM 600 O O . ALA A 1 84 ? 25.649 -2.726 -22.331 1.00 97.88 84 ALA A O 1
ATOM 601 N N . ILE A 1 85 ? 23.888 -1.408 -21.843 1.00 97.44 85 ILE A N 1
ATOM 602 C CA . ILE A 1 85 ? 24.137 -0.414 -22.898 1.00 97.44 85 ILE A CA 1
ATOM 603 C C . ILE A 1 85 ? 25.488 0.279 -22.684 1.00 97.44 85 ILE A C 1
ATOM 605 O O . ILE A 1 85 ? 26.269 0.379 -23.627 1.00 97.44 85 ILE A O 1
ATOM 609 N N . THR A 1 86 ? 25.814 0.697 -21.460 1.00 97.19 86 THR A N 1
ATOM 610 C CA . THR A 1 86 ? 27.112 1.319 -21.148 1.00 97.19 86 THR A CA 1
ATOM 611 C C . THR A 1 86 ? 28.276 0.393 -21.503 1.00 97.19 86 THR A C 1
ATOM 613 O O . THR A 1 86 ? 29.201 0.807 -22.201 1.00 97.19 86 THR A O 1
ATOM 616 N N . LYS A 1 87 ? 28.198 -0.888 -21.119 1.00 97.25 87 LYS A N 1
ATOM 617 C CA . LYS A 1 87 ? 29.219 -1.892 -21.473 1.00 97.25 87 LYS A CA 1
ATOM 618 C C . LYS A 1 87 ? 29.334 -2.100 -22.984 1.00 97.25 87 LYS A C 1
ATOM 620 O O . LYS A 1 87 ? 30.439 -2.239 -23.508 1.00 97.25 87 LYS A O 1
ATOM 625 N N . LEU A 1 88 ? 28.206 -2.107 -23.697 1.00 96.94 88 LEU A N 1
ATOM 626 C CA . LEU A 1 88 ? 28.195 -2.202 -25.156 1.00 96.94 88 LEU A CA 1
ATOM 627 C C . LEU A 1 88 ? 28.889 -0.993 -25.797 1.00 96.94 88 LEU A C 1
ATOM 629 O O . LEU A 1 88 ? 29.694 -1.169 -26.709 1.00 96.94 88 LEU A O 1
ATOM 633 N N . ILE A 1 89 ? 28.630 0.219 -25.300 1.00 97.38 89 ILE A N 1
ATOM 634 C CA . ILE A 1 89 ? 29.272 1.449 -25.786 1.00 97.38 89 ILE A CA 1
ATOM 635 C C . ILE A 1 89 ? 30.785 1.418 -25.529 1.00 97.38 89 ILE A C 1
ATOM 637 O O . ILE A 1 89 ? 31.563 1.797 -26.405 1.00 97.38 89 ILE A O 1
ATOM 641 N N . GLU A 1 90 ? 31.227 0.938 -24.366 1.00 96.69 90 GLU A N 1
ATOM 642 C CA . GLU A 1 90 ? 32.655 0.771 -24.063 1.00 96.69 90 GLU A CA 1
ATOM 643 C C . GLU A 1 90 ? 33.335 -0.222 -25.014 1.00 96.69 90 GLU A C 1
ATOM 645 O O . GLU A 1 90 ? 34.400 0.077 -25.567 1.00 96.69 90 GLU A O 1
ATOM 650 N N . SER A 1 91 ? 32.700 -1.372 -25.259 1.00 95.38 91 SER A N 1
ATOM 651 C CA . SER A 1 91 ? 33.181 -2.368 -26.220 1.00 95.38 91 SER A CA 1
ATOM 652 C C . SER A 1 91 ? 33.247 -1.792 -27.637 1.00 95.38 91 SER A C 1
ATOM 654 O O . SER A 1 91 ? 34.300 -1.857 -28.271 1.00 95.38 91 SER A O 1
ATOM 656 N N . ALA A 1 92 ? 32.182 -1.131 -28.098 1.00 96.06 92 ALA A N 1
ATOM 657 C CA . ALA A 1 92 ? 32.133 -0.498 -29.412 1.00 96.06 92 ALA A CA 1
ATOM 658 C C . ALA A 1 92 ? 33.208 0.589 -29.574 1.00 96.06 92 ALA A C 1
ATOM 660 O O . ALA A 1 92 ? 33.854 0.663 -30.617 1.00 96.06 92 ALA A O 1
ATOM 661 N N . LYS A 1 93 ? 33.468 1.396 -28.536 1.00 94.94 93 LYS A N 1
ATOM 662 C CA . LYS A 1 93 ? 34.553 2.389 -28.534 1.00 94.94 93 LYS A CA 1
ATOM 663 C C . LYS A 1 93 ? 35.928 1.730 -28.633 1.00 94.94 93 LYS A C 1
ATOM 665 O O . LYS A 1 93 ? 36.792 2.249 -29.337 1.00 94.94 93 LYS A O 1
ATOM 670 N N . SER A 1 94 ? 36.143 0.610 -27.944 1.00 94.44 94 SER A N 1
ATOM 671 C CA . SER A 1 94 ? 37.378 -0.175 -28.062 1.00 94.44 94 SER A CA 1
ATOM 672 C C . SER A 1 94 ? 37.567 -0.691 -29.489 1.00 94.44 94 SER A C 1
ATOM 674 O O . SER A 1 94 ? 38.624 -0.472 -30.078 1.00 94.44 94 SER A O 1
ATOM 676 N N . THR A 1 95 ? 36.529 -1.284 -30.082 1.00 93.12 95 THR A N 1
ATOM 677 C CA . THR A 1 95 ? 36.554 -1.746 -31.476 1.00 93.12 95 THR A CA 1
ATOM 678 C C . THR A 1 95 ? 36.798 -0.596 -32.452 1.00 93.12 95 THR A C 1
ATOM 680 O O . THR A 1 95 ? 37.631 -0.723 -33.344 1.00 93.12 95 THR A O 1
ATOM 683 N N . ALA A 1 96 ? 36.143 0.551 -32.264 1.00 92.81 96 ALA A N 1
ATOM 684 C CA . ALA A 1 96 ? 36.347 1.728 -33.104 1.00 92.81 96 ALA A CA 1
ATOM 6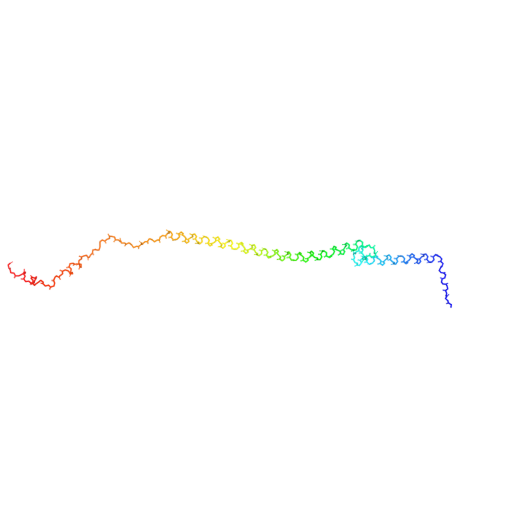85 C C . ALA A 1 96 ? 37.789 2.254 -33.017 1.00 92.81 96 ALA A C 1
ATOM 687 O O . ALA A 1 96 ? 38.386 2.575 -34.041 1.00 92.81 96 ALA A O 1
ATOM 688 N N . LYS A 1 97 ? 38.383 2.281 -31.815 1.00 91.44 97 LYS A N 1
ATOM 689 C CA . LYS A 1 97 ? 39.802 2.623 -31.631 1.00 91.44 97 LYS A CA 1
ATOM 690 C C . LYS A 1 97 ? 40.729 1.623 -32.319 1.00 91.44 97 LYS A C 1
ATOM 692 O O . LYS A 1 97 ? 41.661 2.041 -32.993 1.00 91.44 97 LYS A O 1
ATOM 697 N N . GLN A 1 98 ? 40.465 0.322 -32.186 1.00 88.94 98 GLN A N 1
ATOM 698 C CA . GLN A 1 98 ? 41.236 -0.716 -32.878 1.00 88.94 98 GLN A CA 1
ATOM 699 C C . GLN A 1 98 ? 41.166 -0.535 -34.401 1.00 88.94 98 GLN A C 1
ATOM 701 O O . GLN A 1 98 ? 42.196 -0.600 -35.063 1.00 88.94 98 GLN A O 1
ATOM 706 N N . ALA A 1 99 ? 39.984 -0.239 -34.948 1.00 87.25 99 ALA A N 1
ATOM 707 C CA . ALA A 1 99 ? 39.800 0.025 -36.374 1.00 87.25 99 ALA A CA 1
ATOM 708 C C . ALA A 1 99 ? 40.514 1.310 -36.842 1.00 87.25 99 ALA A C 1
ATOM 710 O O . ALA A 1 99 ? 41.111 1.322 -37.920 1.00 87.25 99 ALA A O 1
ATOM 711 N N . GLN A 1 100 ? 40.503 2.372 -36.027 1.00 87.50 100 GLN A N 1
ATOM 712 C CA . GLN A 1 100 ? 41.247 3.605 -36.303 1.00 87.50 100 GLN A CA 1
ATOM 713 C C . GLN A 1 100 ? 42.756 3.333 -36.370 1.00 87.50 100 GLN A C 1
ATOM 715 O O . GLN A 1 100 ? 43.391 3.653 -37.372 1.00 87.50 100 GLN A O 1
ATOM 720 N N . THR A 1 101 ? 43.323 2.676 -35.355 1.00 82.50 101 THR A N 1
ATOM 721 C CA . THR A 1 101 ? 44.756 2.342 -35.330 1.00 82.50 101 THR A CA 1
ATOM 722 C C . THR A 1 101 ? 45.142 1.354 -36.436 1.00 82.50 101 THR A C 1
ATOM 724 O O . THR A 1 101 ? 46.209 1.492 -37.027 1.00 82.50 101 THR A O 1
ATOM 727 N N . ALA A 1 102 ? 44.274 0.396 -36.778 1.00 73.88 102 ALA A N 1
ATOM 728 C CA . ALA A 1 102 ? 44.501 -0.521 -37.898 1.00 73.88 102 ALA A CA 1
ATOM 729 C C . ALA A 1 102 ? 44.533 0.189 -39.264 1.00 73.88 102 ALA A C 1
ATOM 731 O O . ALA A 1 102 ? 45.175 -0.303 -40.181 1.00 73.88 102 ALA A O 1
ATOM 732 N N . THR A 1 103 ? 43.878 1.344 -39.407 1.00 59.41 103 THR A N 1
ATOM 733 C CA . THR A 1 103 ? 43.924 2.148 -40.643 1.00 59.41 103 THR A CA 1
ATOM 734 C C . THR A 1 103 ? 45.197 3.004 -40.721 1.00 59.41 103 THR A C 1
ATOM 736 O O . THR A 1 103 ? 45.689 3.284 -41.811 1.00 59.41 103 THR A O 1
ATOM 739 N N . GLU A 1 104 ? 45.769 3.389 -39.575 1.00 59.50 104 GLU A N 1
ATOM 740 C CA . GLU A 1 104 ? 47.054 4.104 -39.493 1.00 59.50 104 GLU A CA 1
ATOM 741 C C . GLU A 1 104 ? 48.265 3.160 -39.661 1.00 59.50 104 GLU A C 1
ATOM 743 O O . GLU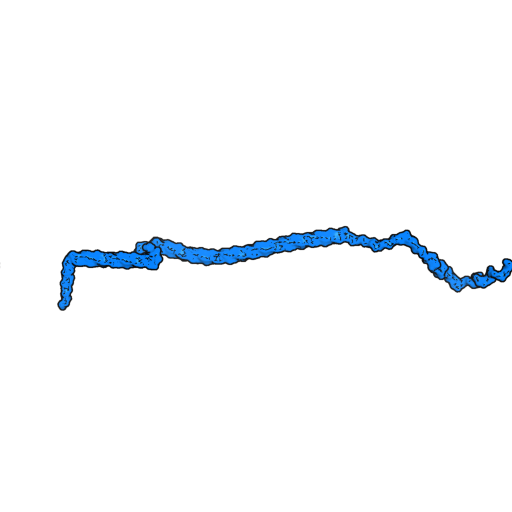 A 1 104 ? 49.344 3.585 -40.078 1.00 59.50 104 GLU A O 1
ATOM 748 N N . GLY A 1 105 ? 48.084 1.862 -39.398 1.00 61.94 105 GLY A N 1
ATOM 749 C CA . GLY A 1 105 ? 49.059 0.808 -39.660 1.00 61.94 105 GLY A CA 1
ATOM 750 C C . GLY A 1 105 ? 48.900 0.175 -41.045 1.00 61.94 105 GLY A C 1
ATOM 751 O O . GLY A 1 105 ? 48.142 -0.771 -41.212 1.00 61.94 105 GLY A O 1
ATOM 752 N N . THR A 1 106 ? 49.730 0.618 -41.997 1.00 51.28 106 THR A N 1
ATOM 753 C CA . THR A 1 106 ? 50.199 -0.191 -43.142 1.00 51.28 106 THR A CA 1
ATOM 754 C C . THR A 1 106 ? 49.272 -0.293 -44.371 1.00 51.28 106 THR A C 1
ATOM 756 O O . THR A 1 106 ? 48.592 -1.288 -44.589 1.00 51.28 106 THR A O 1
ATOM 759 N N . ILE A 1 107 ? 49.452 0.630 -45.325 1.00 56.56 107 ILE A N 1
ATOM 760 C CA . ILE A 1 107 ? 49.736 0.203 -46.709 1.00 56.56 107 ILE A CA 1
ATOM 761 C C . ILE A 1 107 ? 51.263 0.234 -46.863 1.00 56.56 107 ILE A C 1
ATOM 763 O O . ILE A 1 107 ? 51.841 1.199 -47.356 1.00 56.56 107 ILE A O 1
ATOM 767 N N . ALA A 1 108 ? 51.947 -0.806 -46.387 1.00 54.81 108 ALA A N 1
ATOM 768 C CA . ALA A 1 108 ? 53.273 -1.116 -46.900 1.00 54.81 108 ALA A CA 1
ATOM 769 C C . ALA A 1 108 ? 53.030 -1.828 -48.225 1.00 54.81 108 ALA A C 1
ATOM 771 O O . ALA A 1 108 ? 52.563 -2.967 -48.244 1.00 54.81 108 ALA A O 1
ATOM 772 N N . TYR A 1 109 ? 53.329 -1.156 -49.334 1.00 54.50 109 TYR A N 1
ATOM 773 C CA . TYR A 1 109 ? 53.585 -1.855 -50.584 1.00 54.50 109 TYR A CA 1
ATOM 774 C C . TYR A 1 109 ? 54.795 -2.768 -50.347 1.00 54.50 109 TYR A C 1
ATOM 776 O O . TYR A 1 109 ? 55.937 -2.382 -50.574 1.00 54.50 109 TYR A O 1
ATOM 784 N N . ALA A 1 110 ? 54.556 -3.992 -49.877 1.00 57.09 110 ALA A N 1
ATOM 785 C CA . ALA A 1 110 ? 55.522 -5.081 -49.920 1.00 57.09 110 ALA A CA 1
ATOM 786 C C . ALA A 1 110 ? 55.614 -5.607 -51.363 1.00 57.09 110 ALA A C 1
ATOM 788 O O . ALA A 1 110 ? 55.391 -6.778 -51.642 1.00 57.09 110 ALA A O 1
ATOM 789 N N . GLY A 1 111 ? 55.892 -4.709 -52.306 1.00 52.06 111 GLY A N 1
ATOM 790 C CA . GLY A 1 111 ? 56.450 -5.054 -53.597 1.00 52.06 111 GLY A CA 1
ATOM 791 C C . GLY A 1 111 ? 57.932 -4.771 -53.486 1.00 52.06 111 GLY A C 1
ATOM 792 O O . GLY A 1 111 ? 58.358 -3.643 -53.717 1.00 52.06 111 GLY A O 1
ATOM 793 N N . SER A 1 112 ? 58.718 -5.764 -53.079 1.00 51.38 112 SER A N 1
ATOM 794 C CA . SER A 1 112 ? 60.158 -5.728 -53.281 1.00 51.38 112 SER A CA 1
ATOM 795 C C . SER A 1 112 ? 60.411 -5.591 -54.783 1.00 51.38 112 SER A C 1
ATOM 797 O O . SER A 1 112 ? 60.512 -6.588 -55.495 1.00 51.38 112 SER A O 1
ATOM 799 N N . VAL A 1 113 ? 60.525 -4.358 -55.281 1.00 60.94 113 VAL A N 1
ATOM 800 C CA . VAL A 1 113 ? 61.350 -4.095 -56.457 1.00 60.94 113 VAL A CA 1
ATOM 801 C C . VAL A 1 113 ? 62.7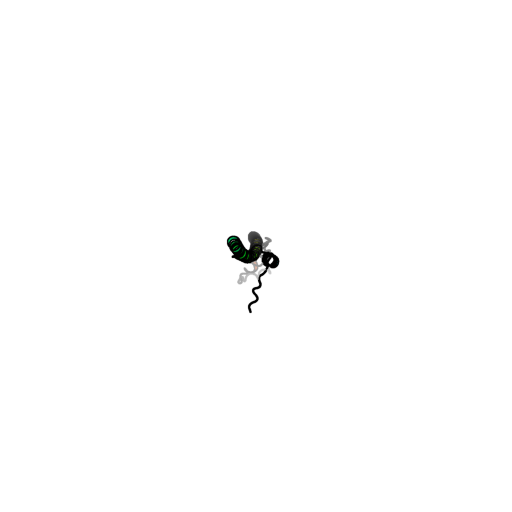72 -4.260 -55.952 1.00 60.94 113 VAL A C 1
ATOM 803 O O . VAL A 1 113 ? 63.451 -3.309 -55.570 1.00 60.94 113 VAL A O 1
ATOM 806 N N . THR A 1 114 ? 63.178 -5.521 -55.842 1.00 50.72 114 THR A N 1
ATOM 807 C CA . THR A 1 114 ? 64.572 -5.900 -55.726 1.00 50.72 114 THR A CA 1
ATOM 808 C C . THR A 1 114 ? 65.237 -5.277 -56.939 1.00 50.72 114 THR A C 1
ATOM 810 O O . THR A 1 114 ? 65.053 -5.750 -58.055 1.00 50.72 114 THR A O 1
ATOM 813 N N . GLY A 1 115 ? 65.953 -4.174 -56.725 1.00 53.09 115 GLY A N 1
ATOM 814 C CA . GLY A 1 115 ? 66.814 -3.528 -57.710 1.00 53.09 115 GLY A CA 1
ATOM 815 C C . GLY A 1 115 ? 68.018 -4.401 -58.059 1.00 53.09 115 GLY A C 1
ATOM 816 O O . GLY A 1 115 ? 69.152 -3.943 -58.004 1.00 53.09 115 GLY A O 1
ATOM 817 N N . GLY A 1 116 ? 67.784 -5.672 -58.383 1.00 51.22 116 GLY A N 1
ATOM 818 C CA . GLY A 1 116 ? 68.632 -6.396 -59.305 1.00 51.22 116 GLY A CA 1
ATOM 819 C C . GLY A 1 116 ? 68.187 -5.950 -60.684 1.00 51.22 116 GLY A C 1
ATOM 820 O O . GLY A 1 116 ? 67.019 -6.114 -61.032 1.00 51.22 116 GLY A O 1
ATOM 821 N N . ALA A 1 117 ? 69.087 -5.316 -61.429 1.00 50.06 117 ALA A N 1
ATOM 822 C CA . ALA A 1 117 ? 68.874 -5.041 -62.838 1.00 50.06 117 ALA A CA 1
ATOM 823 C C . ALA A 1 117 ? 68.220 -6.262 -63.506 1.00 50.06 117 ALA A C 1
ATOM 825 O O . ALA A 1 117 ? 68.633 -7.396 -63.258 1.00 50.06 117 ALA A O 1
ATOM 826 N N . ILE A 1 118 ? 67.209 -6.022 -64.337 1.00 52.69 118 ILE A N 1
ATOM 827 C CA . ILE A 1 118 ? 66.756 -6.973 -65.349 1.00 52.69 118 ILE A CA 1
ATOM 828 C C . ILE A 1 118 ? 67.960 -7.295 -66.242 1.00 52.69 118 ILE A C 1
ATOM 830 O O . ILE A 1 118 ? 68.223 -6.635 -67.243 1.00 52.69 118 ILE A O 1
ATOM 834 N N . ALA A 1 119 ? 68.766 -8.267 -65.830 1.00 56.03 119 ALA A N 1
ATOM 835 C CA . ALA A 1 119 ? 69.702 -8.930 -66.709 1.00 56.03 119 ALA A CA 1
ATOM 836 C C . ALA A 1 119 ? 68.831 -9.697 -67.697 1.00 56.03 119 ALA A C 1
ATOM 838 O O . ALA A 1 119 ? 68.381 -10.774 -67.348 1.00 56.03 119 ALA A O 1
ATOM 839 N N . ASP A 1 120 ? 68.459 -9.032 -68.797 1.00 48.81 120 ASP A N 1
ATOM 840 C CA . ASP A 1 120 ? 68.087 -9.579 -70.108 1.00 48.81 120 ASP A CA 1
ATOM 841 C C . ASP A 1 120 ? 67.652 -8.437 -71.060 1.00 48.81 120 ASP A C 1
ATOM 843 O O . ASP A 1 120 ? 66.682 -8.549 -71.806 1.00 48.81 120 ASP A O 1
ATOM 847 N N . ASP A 1 121 ? 68.417 -7.338 -71.137 1.00 49.84 121 ASP A N 1
ATOM 848 C CA . ASP A 1 121 ? 68.376 -6.438 -72.312 1.00 49.84 121 ASP A CA 1
ATOM 849 C C . ASP A 1 121 ? 69.127 -7.061 -73.514 1.00 49.84 121 ASP A C 1
ATOM 851 O O . ASP A 1 121 ? 69.799 -6.400 -74.295 1.00 49.84 121 ASP A O 1
ATOM 855 N N . ALA A 1 122 ? 69.062 -8.387 -73.662 1.00 49.94 122 ALA A N 1
ATOM 856 C CA . ALA A 1 122 ? 69.493 -9.090 -74.868 1.00 49.94 122 ALA A CA 1
ATOM 857 C C . ALA A 1 122 ? 68.355 -9.168 -75.905 1.00 49.94 122 ALA A C 1
ATOM 859 O O . ALA A 1 122 ? 68.602 -9.427 -77.083 1.00 49.94 122 ALA A O 1
ATOM 860 N N . ALA A 1 123 ? 67.108 -8.911 -75.492 1.00 50.94 123 ALA A N 1
ATOM 861 C CA . ALA A 1 123 ? 65.938 -8.978 -76.366 1.00 50.94 123 ALA A CA 1
ATOM 862 C C . ALA A 1 123 ? 65.717 -7.707 -77.214 1.00 50.94 123 ALA A C 1
ATOM 864 O O . ALA A 1 123 ? 65.099 -7.790 -78.275 1.00 50.94 123 ALA A O 1
ATOM 865 N N . VAL A 1 124 ? 66.256 -6.543 -76.825 1.00 49.41 124 VAL A N 1
ATOM 866 C CA . VAL A 1 124 ? 66.110 -5.294 -77.605 1.00 49.41 124 VAL A CA 1
ATOM 867 C C . VAL A 1 124 ? 67.047 -5.258 -78.820 1.00 49.41 124 VAL A C 1
ATOM 869 O O . VAL A 1 124 ? 66.683 -4.718 -79.865 1.00 49.41 124 VAL A O 1
ATOM 872 N N . ALA A 1 125 ? 68.202 -5.931 -78.757 1.00 49.19 125 ALA A N 1
ATOM 873 C CA . ALA A 1 125 ? 69.097 -6.093 -79.908 1.00 49.19 125 ALA A CA 1
ATOM 874 C C . ALA A 1 125 ? 68.489 -6.959 -81.033 1.00 49.19 125 ALA A C 1
ATOM 876 O O . ALA A 1 125 ? 68.905 -6.853 -82.186 1.00 49.19 125 ALA A O 1
ATOM 877 N N . ALA A 1 126 ? 67.490 -7.792 -80.719 1.00 55.41 126 ALA A N 1
ATOM 878 C CA . ALA A 1 126 ? 66.790 -8.625 -81.696 1.00 55.41 126 ALA A CA 1
ATOM 879 C C . ALA A 1 126 ? 65.620 -7.904 -82.397 1.00 55.41 126 ALA A C 1
ATOM 881 O O . ALA A 1 126 ? 65.179 -8.363 -83.449 1.00 55.41 126 ALA A O 1
ATOM 882 N N . LEU A 1 127 ? 65.138 -6.768 -81.868 1.00 54.34 127 LEU A N 1
ATOM 883 C CA . LEU A 1 127 ? 64.060 -5.977 -82.485 1.00 54.34 127 LEU A CA 1
ATOM 884 C C . LEU A 1 127 ? 64.546 -4.849 -83.411 1.00 54.34 127 LEU A C 1
ATOM 886 O O . LEU A 1 127 ? 63.739 -4.294 -84.150 1.00 54.34 127 LEU A O 1
ATOM 890 N N . THR A 1 128 ? 65.843 -4.526 -83.437 1.00 56.38 128 THR A N 1
ATOM 891 C CA . THR A 1 128 ? 66.435 -3.580 -84.410 1.00 56.38 128 THR A CA 1
ATOM 892 C C . THR A 1 128 ? 67.153 -4.285 -85.562 1.00 56.38 128 THR A C 1
ATOM 894 O O . THR A 1 128 ? 68.044 -3.728 -86.207 1.00 56.38 128 THR A O 1
ATOM 897 N N . GLY A 1 129 ? 66.738 -5.517 -85.871 1.00 49.06 129 GLY A N 1
ATOM 898 C CA . GLY A 1 129 ? 67.032 -6.135 -87.156 1.00 49.06 129 GLY A CA 1
ATOM 899 C C . GLY A 1 129 ? 66.317 -5.362 -88.260 1.00 49.06 129 GLY A C 1
ATOM 900 O O . GLY A 1 129 ? 65.126 -5.557 -88.468 1.00 49.06 129 GLY A O 1
ATOM 901 N N . ASN A 1 130 ? 67.035 -4.473 -88.950 1.00 59.50 130 ASN A N 1
ATOM 902 C CA . ASN A 1 130 ? 66.550 -3.848 -90.176 1.00 59.50 130 ASN A CA 1
ATOM 903 C C . ASN A 1 130 ? 66.273 -4.960 -91.208 1.00 59.50 130 ASN A C 1
ATOM 905 O O . ASN A 1 130 ? 67.223 -5.649 -91.594 1.00 59.50 130 ASN A O 1
ATOM 909 N N . PRO A 1 131 ? 65.020 -5.165 -91.646 1.00 60.50 131 PRO A N 1
ATOM 910 C CA . PRO A 1 131 ? 64.650 -6.298 -92.495 1.00 60.50 131 PRO A CA 1
ATOM 911 C C . PRO A 1 131 ? 65.184 -6.226 -93.941 1.00 60.50 131 PRO A C 1
ATOM 913 O O . PRO A 1 131 ? 65.000 -7.184 -94.681 1.00 60.50 131 PRO A O 1
ATOM 916 N N . ASP A 1 132 ? 65.916 -5.166 -94.321 1.00 60.16 132 ASP A N 1
ATOM 917 C CA . ASP A 1 132 ? 66.361 -4.910 -95.702 1.00 60.16 132 ASP A CA 1
ATOM 918 C C . ASP A 1 132 ? 67.879 -4.636 -95.857 1.00 60.16 132 ASP A C 1
ATOM 920 O O . ASP A 1 132 ? 68.273 -3.818 -96.686 1.00 60.16 132 ASP A O 1
ATOM 924 N N . ASP A 1 133 ? 68.774 -5.274 -95.084 1.00 58.69 133 ASP A N 1
ATOM 925 C CA . ASP A 1 133 ? 70.236 -5.162 -95.318 1.00 58.69 133 ASP A CA 1
ATOM 926 C C . ASP A 1 133 ? 70.798 -6.384 -96.092 1.00 58.69 133 ASP A C 1
ATOM 928 O O . ASP A 1 133 ? 71.232 -7.365 -95.475 1.00 58.69 133 ASP A O 1
ATOM 932 N N . PRO A 1 134 ? 70.831 -6.366 -97.445 1.00 56.53 134 PRO A N 1
ATOM 933 C CA . PRO A 1 134 ? 71.316 -7.478 -98.275 1.00 56.53 134 PRO A CA 1
ATOM 934 C C . PRO A 1 134 ? 72.835 -7.742 -98.171 1.00 56.53 134 PRO A C 1
ATOM 936 O O . PRO A 1 134 ? 73.366 -8.594 -98.884 1.00 56.53 134 PRO A O 1
ATOM 939 N N . GLY A 1 135 ? 73.571 -7.044 -97.297 1.00 60.38 135 GLY A N 1
ATOM 940 C CA . GLY A 1 135 ? 75.037 -7.087 -97.235 1.00 60.38 135 GLY A CA 1
ATOM 941 C C . GLY A 1 135 ? 75.680 -8.080 -96.253 1.00 60.38 135 GLY A C 1
ATOM 942 O O . GLY A 1 135 ? 76.913 -8.162 -96.218 1.00 60.38 135 GLY A O 1
ATOM 943 N N . ARG A 1 136 ? 74.921 -8.821 -95.429 1.00 61.31 136 ARG A N 1
ATOM 944 C CA . ARG A 1 136 ? 75.501 -9.568 -94.282 1.00 61.31 136 ARG A CA 1
ATOM 945 C C . ARG A 1 136 ? 75.817 -11.054 -94.498 1.00 61.31 136 ARG A C 1
ATOM 947 O O . ARG A 1 136 ? 76.447 -11.648 -93.628 1.00 61.31 136 ARG A O 1
ATOM 954 N N . LEU A 1 137 ? 75.483 -11.647 -95.647 1.00 60.62 137 LEU A N 1
ATOM 955 C CA . LEU A 1 137 ? 75.660 -13.094 -95.887 1.00 60.62 137 LEU A CA 1
ATOM 956 C C . LEU A 1 137 ? 76.822 -13.480 -96.832 1.00 60.62 137 LEU A C 1
ATOM 958 O O . LEU A 1 137 ? 77.002 -14.660 -97.105 1.00 60.62 137 LEU A O 1
ATOM 962 N N . GLY A 1 138 ? 77.650 -12.532 -97.303 1.00 57.84 138 GLY A N 1
ATOM 963 C CA . GLY A 1 138 ? 78.597 -12.787 -98.410 1.00 57.84 138 GLY A CA 1
ATOM 964 C C . GLY A 1 138 ? 80.091 -12.471 -98.217 1.00 57.84 138 GLY A C 1
ATOM 965 O O . GLY A 1 138 ? 80.827 -12.549 -99.193 1.00 57.84 138 GLY A O 1
ATOM 966 N N . ARG A 1 139 ? 80.592 -12.094 -97.028 1.00 63.09 139 ARG A N 1
ATOM 967 C CA . ARG A 1 139 ? 81.998 -11.621 -96.859 1.00 63.09 139 ARG A CA 1
ATOM 968 C C . ARG A 1 139 ? 82.848 -12.371 -95.824 1.00 63.09 139 ARG A C 1
ATOM 970 O O . ARG A 1 139 ? 83.649 -11.760 -95.127 1.00 63.09 139 ARG A O 1
ATOM 977 N N . ARG A 1 140 ? 82.706 -13.695 -95.708 1.00 62.16 140 ARG A N 1
ATOM 978 C CA . ARG A 1 140 ? 83.621 -14.521 -94.882 1.00 62.16 140 ARG A CA 1
ATOM 979 C C . ARG A 1 140 ? 84.323 -15.659 -95.637 1.00 62.16 140 ARG A C 1
ATOM 981 O O . ARG A 1 140 ? 84.777 -16.603 -95.007 1.00 62.16 140 ARG A O 1
ATOM 988 N N . ALA A 1 141 ? 84.448 -15.568 -96.962 1.00 54.00 141 ALA A N 1
ATOM 989 C CA . ALA A 1 141 ? 85.240 -16.519 -97.744 1.00 54.00 141 ALA A CA 1
ATOM 990 C C . ALA A 1 141 ? 85.858 -15.857 -98.990 1.00 54.00 141 ALA A C 1
ATOM 992 O O . ALA A 1 141 ? 85.259 -15.920 -100.056 1.00 54.00 141 ALA A O 1
ATOM 993 N N . ASN A 1 142 ? 87.007 -15.183 -98.835 1.00 49.09 142 ASN A N 1
ATOM 994 C CA . ASN A 1 142 ? 88.159 -15.191 -99.760 1.00 49.09 142 ASN A CA 1
ATOM 995 C C . ASN A 1 142 ? 89.268 -14.271 -99.197 1.00 49.09 142 ASN A C 1
ATOM 997 O O . ASN A 1 142 ? 88.998 -13.087 -98.985 1.00 49.09 142 ASN A O 1
ATOM 1001 N N . GLY A 1 143 ? 90.478 -14.806 -98.985 1.00 45.34 143 GLY A N 1
ATOM 1002 C CA . GLY A 1 143 ? 91.655 -14.109 -98.439 1.00 45.34 143 GLY A CA 1
ATOM 1003 C C . GLY A 1 143 ? 92.056 -14.585 -97.053 1.00 45.34 143 GLY A C 1
ATOM 1004 O O . GLY A 1 143 ? 91.580 -13.965 -96.080 1.00 45.34 143 GLY A O 1
#